Protein AF-A0A8D0BMS2-F1 (afdb_monomer)

Radius of gyration: 14.04 Å; Cα contacts (8 Å, |Δi|>4): 42; chains: 1; bounding box: 51×19×25 Å

InterPro domains:
  IPR002675 Large ribosomal subunit protein eL38 [PF01781] (2-42)
  IPR002675 Large ribosomal subunit protein eL38 [PTHR10965] (1-42)
  IPR038464 Large ribosomal subunit protein eL38 superfamily [G3DSA:3.30.720.90] (1-45)

Foldseek 3Di:
DDDDDPDVVVVVVLCPDPQWDDWDWDDDPPDIDIDTDGNDPDDDPDPDDPDDD

pLDDT: mean 79.81, std 20.38, range [34.94, 97.56]

Structure (mmCIF, N/CA/C/O backbone):
data_AF-A0A8D0BMS2-F1
#
_entry.id   AF-A0A8D0BMS2-F1
#
loop_
_atom_site.group_PDB
_atom_site.id
_atom_site.type_symbol
_a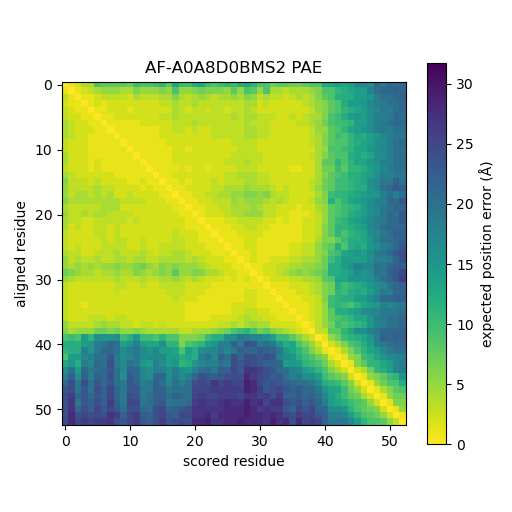tom_site.label_atom_id
_atom_site.label_alt_id
_atom_site.label_comp_id
_atom_site.label_asym_id
_atom_site.label_entity_id
_atom_site.label_seq_id
_atom_site.pdbx_PDB_ins_code
_atom_site.Cartn_x
_atom_site.Cartn_y
_atom_site.Cartn_z
_atom_site.occupancy
_atom_site.B_iso_or_equiv
_atom_site.auth_seq_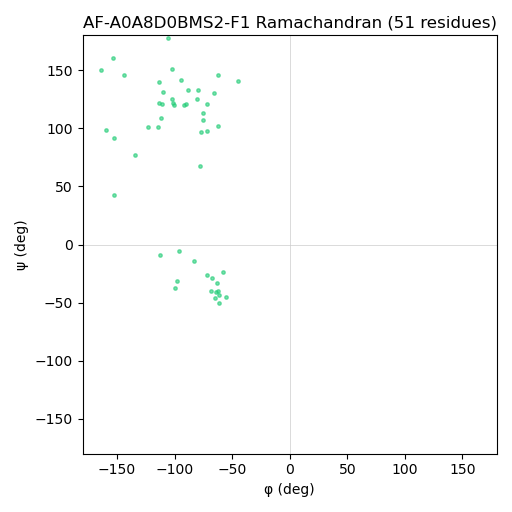id
_atom_site.auth_comp_id
_atom_site.auth_asym_id
_atom_site.auth_atom_id
_atom_site.pdbx_PDB_model_num
ATOM 1 N N . MET A 1 1 ? -0.637 -14.395 -6.401 1.00 69.88 1 MET A N 1
ATOM 2 C CA . MET A 1 1 ? -0.900 -14.747 -4.987 1.00 69.88 1 MET A CA 1
ATOM 3 C C . MET A 1 1 ? -1.023 -13.474 -4.162 1.00 69.88 1 MET A C 1
ATOM 5 O O . MET A 1 1 ? -0.132 -12.639 -4.265 1.00 69.88 1 MET A O 1
ATOM 9 N N . PRO A 1 2 ? -2.102 -13.269 -3.392 1.00 81.00 2 PRO A N 1
ATOM 10 C CA . PRO A 1 2 ? -2.215 -12.109 -2.511 1.00 81.00 2 PRO A CA 1
ATOM 11 C C . PRO A 1 2 ? -1.168 -12.186 -1.390 1.00 81.00 2 PRO A C 1
ATOM 13 O O . PRO A 1 2 ? -1.040 -13.220 -0.743 1.00 81.00 2 PRO A O 1
ATOM 16 N N . ARG A 1 3 ? -0.423 -11.098 -1.167 1.00 86.81 3 ARG A N 1
ATOM 17 C CA . ARG A 1 3 ? 0.510 -10.954 -0.041 1.00 86.81 3 ARG A CA 1
ATOM 18 C C . ARG A 1 3 ? 0.006 -9.862 0.891 1.00 86.81 3 ARG A C 1
ATOM 20 O O . ARG A 1 3 ? -0.512 -8.848 0.422 1.00 86.81 3 ARG A O 1
ATOM 27 N N . LYS A 1 4 ? 0.127 -10.095 2.196 1.00 90.31 4 LYS A N 1
ATOM 28 C CA . LYS A 1 4 ? -0.131 -9.086 3.221 1.00 90.31 4 LYS A CA 1
ATOM 29 C C . LYS A 1 4 ? 1.174 -8.334 3.466 1.00 90.31 4 LYS A C 1
ATOM 31 O O . LYS A 1 4 ? 2.216 -8.963 3.602 1.00 90.31 4 LYS A O 1
ATOM 36 N N . ILE A 1 5 ? 1.090 -7.012 3.489 1.00 90.06 5 ILE A N 1
ATOM 37 C CA . ILE A 1 5 ? 2.174 -6.137 3.920 1.00 90.06 5 ILE A CA 1
ATOM 38 C C . ILE A 1 5 ? 1.813 -5.686 5.332 1.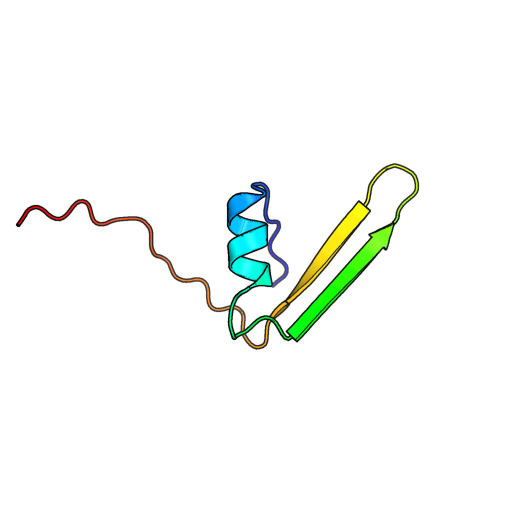00 90.06 5 ILE A C 1
ATOM 40 O O . ILE A 1 5 ? 0.693 -5.215 5.545 1.00 90.06 5 ILE A O 1
ATOM 44 N N . GLU A 1 6 ? 2.709 -5.906 6.288 1.00 92.38 6 GLU A N 1
ATOM 45 C CA . GLU A 1 6 ? 2.468 -5.584 7.701 1.00 92.38 6 GLU A CA 1
ATOM 46 C C . GLU A 1 6 ? 3.084 -4.241 8.091 1.00 92.38 6 GLU A C 1
ATOM 48 O O . GLU A 1 6 ? 2.497 -3.508 8.884 1.00 92.38 6 GLU A O 1
ATOM 53 N N . GLU A 1 7 ? 4.203 -3.871 7.464 1.00 93.69 7 GLU A N 1
ATOM 54 C CA . GLU A 1 7 ? 4.872 -2.597 7.701 1.00 93.69 7 GLU A CA 1
ATOM 55 C C . GLU A 1 7 ? 4.453 -1.510 6.708 1.00 93.69 7 GLU A C 1
ATOM 57 O O . GLU A 1 7 ? 4.323 -1.724 5.501 1.00 93.69 7 GLU A O 1
ATOM 62 N N . ILE A 1 8 ? 4.313 -0.279 7.204 1.00 92.88 8 ILE A N 1
ATOM 63 C CA . ILE A 1 8 ? 3.961 0.863 6.354 1.00 92.88 8 ILE A CA 1
ATOM 64 C C . ILE A 1 8 ? 5.076 1.233 5.366 1.00 92.88 8 ILE A C 1
ATOM 66 O O . ILE A 1 8 ? 4.788 1.711 4.271 1.00 92.88 8 ILE A O 1
ATOM 70 N N . LYS A 1 9 ? 6.343 0.973 5.716 1.00 93.19 9 LYS A N 1
ATOM 71 C CA . LYS A 1 9 ? 7.499 1.230 4.844 1.00 93.19 9 LYS A CA 1
ATOM 72 C C . LYS A 1 9 ? 7.405 0.408 3.560 1.00 93.19 9 LYS A C 1
ATOM 74 O O . LYS A 1 9 ? 7.441 0.965 2.465 1.00 93.19 9 LYS A O 1
ATOM 79 N N . ASP A 1 10 ? 7.165 -0.889 3.702 1.00 90.50 10 ASP A N 1
ATOM 80 C CA . ASP A 1 10 ? 6.975 -1.810 2.581 1.00 90.50 10 ASP A CA 1
ATOM 81 C C . ASP A 1 10 ? 5.745 -1.450 1.744 1.00 90.50 10 ASP A C 1
ATOM 83 O O . ASP A 1 10 ? 5.745 -1.603 0.519 1.00 90.50 10 ASP A O 1
ATOM 87 N N . PHE A 1 11 ? 4.695 -0.923 2.385 1.00 91.50 11 PHE A N 1
ATOM 88 C CA . PHE A 1 11 ? 3.516 -0.442 1.674 1.00 91.50 11 PHE A CA 1
ATOM 89 C C . PHE A 1 11 ? 3.855 0.758 0.785 1.00 91.50 11 PHE A C 1
ATOM 91 O O . PHE A 1 11 ? 3.477 0.762 -0.385 1.00 91.50 11 PHE A O 1
ATOM 98 N N . LEU A 1 12 ? 4.594 1.742 1.305 1.00 93.56 12 LEU A N 1
ATOM 99 C CA . LEU A 1 12 ? 5.017 2.921 0.546 1.00 93.56 12 LEU A CA 1
ATOM 100 C C . LEU A 1 12 ? 5.954 2.548 -0.611 1.00 93.56 12 LEU A C 1
ATOM 102 O O . LEU A 1 12 ? 5.773 3.040 -1.726 1.00 93.56 12 LEU A O 1
ATOM 106 N N . LEU A 1 13 ? 6.889 1.620 -0.387 1.00 92.81 13 LEU A N 1
ATOM 107 C CA . LEU A 1 13 ? 7.749 1.084 -1.448 1.00 92.81 13 LEU A CA 1
ATOM 108 C C . LEU A 1 13 ? 6.926 0.378 -2.533 1.00 92.81 13 LEU A C 1
ATOM 110 O O . LEU A 1 13 ? 7.129 0.593 -3.726 1.00 92.81 13 LEU A O 1
ATOM 114 N N . THR A 1 14 ? 5.937 -0.422 -2.132 1.00 88.50 14 THR A N 1
ATOM 115 C CA . THR A 1 14 ? 5.073 -1.139 -3.078 1.00 88.50 14 THR A CA 1
ATOM 116 C C . THR A 1 14 ? 4.161 -0.189 -3.853 1.00 88.50 14 THR A C 1
ATOM 118 O O . THR A 1 14 ? 3.953 -0.385 -5.046 1.00 88.50 14 THR A O 1
ATOM 121 N N . ALA A 1 15 ? 3.613 0.840 -3.203 1.00 90.69 15 ALA A N 1
ATOM 122 C CA . ALA A 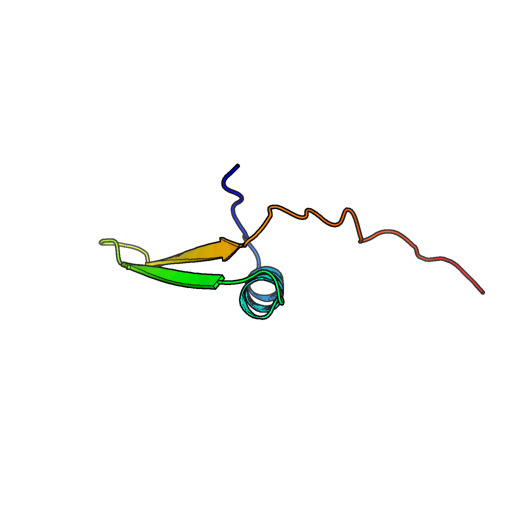1 15 ? 2.684 1.790 -3.813 1.00 90.69 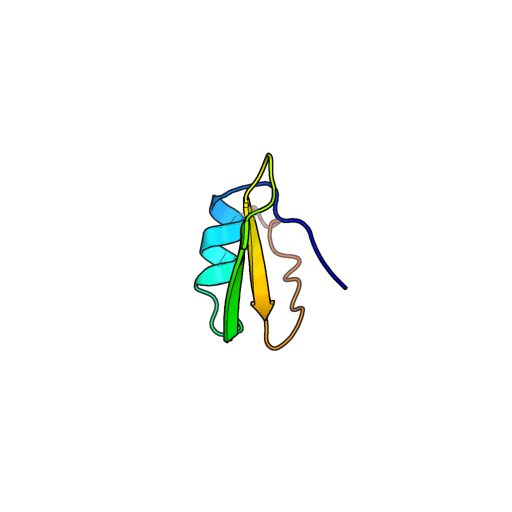15 ALA A CA 1
ATOM 123 C C . ALA A 1 15 ? 3.357 2.749 -4.808 1.00 90.69 15 ALA A C 1
ATOM 125 O O . ALA A 1 15 ? 2.695 3.223 -5.726 1.00 90.69 15 ALA A O 1
ATOM 126 N N . THR A 1 16 ? 4.653 3.018 -4.634 1.00 91.50 16 THR A N 1
ATOM 127 C CA . THR A 1 16 ? 5.446 3.899 -5.512 1.00 91.50 16 THR A CA 1
ATOM 128 C C . THR A 1 16 ? 6.230 3.144 -6.592 1.00 91.50 16 THR A C 1
ATOM 130 O O . THR A 1 16 ? 6.834 3.765 -7.465 1.00 91.50 16 THR A O 1
ATOM 133 N N . SER A 1 17 ? 6.213 1.807 -6.572 1.00 89.56 17 SER A N 1
ATOM 134 C CA . SER A 1 17 ? 6.880 0.975 -7.578 1.00 89.56 17 SER A CA 1
ATOM 135 C C . SER A 1 17 ? 6.312 1.197 -8.984 1.00 89.56 17 SER A C 1
ATOM 137 O O . SER A 1 17 ? 5.104 1.343 -9.163 1.00 89.56 17 SER A O 1
ATOM 139 N N . LYS A 1 18 ? 7.173 1.110 -10.010 1.00 90.31 18 LYS A N 1
ATOM 140 C CA . LYS A 1 18 ? 6.782 1.182 -11.435 1.00 90.31 18 LYS A CA 1
ATOM 141 C C . LYS A 1 18 ? 5.761 0.114 -11.834 1.00 90.31 18 LYS A C 1
ATOM 143 O O . LYS A 1 18 ? 5.032 0.283 -12.806 1.00 90.31 18 LYS A O 1
ATOM 148 N N . ASP A 1 19 ? 5.711 -0.988 -11.090 1.00 85.75 19 ASP A N 1
ATOM 149 C CA . ASP A 1 19 ? 4.755 -2.060 -11.331 1.00 85.75 19 ASP A CA 1
ATOM 150 C C . ASP A 1 19 ? 3.381 -1.793 -10.710 1.00 85.75 19 ASP A C 1
ATOM 152 O O . ASP A 1 19 ? 2.423 -2.490 -11.059 1.00 85.75 19 ASP A O 1
ATOM 156 N N . ALA A 1 20 ? 3.250 -0.815 -9.809 1.00 90.88 20 ALA A N 1
ATOM 157 C CA . ALA A 1 20 ? 1.980 -0.461 -9.193 1.00 90.88 20 ALA A CA 1
ATOM 158 C C . ALA A 1 20 ? 1.066 0.235 -10.212 1.00 90.88 20 ALA A C 1
ATOM 160 O O . ALA A 1 20 ? 1.390 1.275 -10.773 1.00 90.88 20 ALA A O 1
ATOM 161 N N . LYS A 1 21 ? -0.109 -0.354 -10.447 1.00 92.94 21 LYS A N 1
ATOM 162 C CA . LYS A 1 21 ? -1.103 0.139 -11.412 1.00 92.94 21 LYS A CA 1
ATOM 163 C C . LYS A 1 21 ? -2.234 0.923 -10.761 1.00 92.94 21 LYS A C 1
ATOM 165 O O . LYS A 1 21 ? -2.765 1.852 -11.352 1.00 92.94 21 LYS A O 1
ATOM 170 N N . SER A 1 22 ? -2.670 0.502 -9.576 1.00 92.94 22 SER A N 1
ATOM 171 C CA . SER A 1 22 ? -3.791 1.138 -8.876 1.00 92.94 22 SER A CA 1
ATOM 172 C C . SER A 1 22 ? -3.821 0.739 -7.408 1.00 92.94 22 SER A C 1
ATOM 174 O O . SER A 1 22 ? -3.501 -0.408 -7.080 1.00 92.94 22 SER A O 1
ATOM 176 N N . VAL A 1 23 ? -4.322 1.623 -6.548 1.00 92.75 23 VAL A N 1
ATOM 177 C CA . VAL A 1 23 ? -4.627 1.314 -5.149 1.00 92.75 23 VAL A CA 1
ATOM 178 C C . VAL A 1 23 ? -6.133 1.392 -4.942 1.00 92.75 23 VAL A C 1
ATOM 180 O O . VAL A 1 23 ? -6.751 2.425 -5.172 1.00 92.75 23 VAL A O 1
ATOM 183 N N . LYS A 1 24 ? -6.739 0.294 -4.485 1.00 94.69 24 LYS A N 1
ATOM 184 C CA . LYS A 1 24 ? -8.147 0.266 -4.083 1.00 94.69 24 LYS A CA 1
ATOM 185 C C . LYS A 1 24 ? -8.247 0.326 -2.567 1.00 94.69 24 LYS A C 1
ATOM 187 O O . LYS A 1 24 ? -7.750 -0.561 -1.875 1.00 94.69 24 LYS A O 1
ATOM 192 N N . ILE A 1 25 ? -8.938 1.338 -2.061 1.00 95.81 25 ILE A N 1
ATOM 193 C CA . ILE A 1 25 ? -9.216 1.493 -0.634 1.00 95.81 25 ILE A CA 1
ATOM 194 C C . ILE A 1 25 ? -10.554 0.816 -0.340 1.00 95.81 25 ILE A C 1
ATOM 196 O O . ILE A 1 25 ? -11.580 1.170 -0.916 1.00 95.81 25 ILE A O 1
ATOM 200 N N . LYS A 1 26 ? -10.551 -0.191 0.535 1.00 94.88 26 LYS A N 1
ATOM 201 C CA . LYS A 1 26 ? -11.768 -0.857 1.008 1.00 94.88 26 LYS A CA 1
ATOM 202 C C . LYS A 1 26 ? -11.977 -0.525 2.479 1.00 94.88 26 LYS A C 1
ATOM 204 O O . LYS A 1 26 ? -11.251 -1.045 3.320 1.00 94.88 26 LYS A O 1
ATOM 209 N N . LYS A 1 27 ? -12.984 0.289 2.783 1.00 97.50 27 LYS A N 1
ATOM 210 C CA . LYS A 1 27 ? -13.449 0.506 4.156 1.00 97.50 27 LYS A CA 1
ATOM 211 C C . LYS A 1 27 ? -14.357 -0.663 4.560 1.00 97.50 27 LYS A C 1
ATOM 213 O O . LYS A 1 27 ? -15.288 -0.993 3.831 1.00 97.50 27 LYS A O 1
ATOM 218 N N . ASN A 1 28 ? -14.042 -1.324 5.665 1.00 95.81 28 ASN A N 1
ATOM 219 C CA . ASN A 1 28 ? -14.928 -2.244 6.379 1.00 95.81 28 ASN A CA 1
ATOM 220 C C . ASN A 1 28 ? -15.406 -1.541 7.660 1.00 95.81 28 ASN A C 1
ATOM 222 O O . ASN A 1 28 ? -14.971 -0.426 7.939 1.00 95.81 28 ASN A O 1
ATOM 226 N N . LYS A 1 29 ? -16.273 -2.196 8.438 1.00 97.00 29 LYS A N 1
ATOM 227 C CA . LYS A 1 29 ? -16.826 -1.631 9.677 1.00 97.00 29 LYS A CA 1
ATOM 228 C C . LYS A 1 29 ? -15.734 -1.194 10.666 1.00 97.00 29 LYS A C 1
ATOM 230 O O . LYS A 1 29 ? -15.783 -0.072 11.148 1.00 97.00 29 LYS A O 1
ATOM 235 N N . ASP A 1 30 ? -14.720 -2.039 10.862 1.00 97.56 30 ASP A N 1
ATOM 236 C CA . ASP A 1 30 ? -13.707 -1.837 11.915 1.00 97.56 30 ASP A CA 1
ATOM 237 C C . ASP A 1 30 ? -12.304 -1.527 11.371 1.00 97.56 30 ASP A C 1
ATOM 239 O O . ASP A 1 30 ? -11.384 -1.226 12.125 1.00 97.56 30 ASP A O 1
ATOM 243 N N . ASN A 1 31 ? -12.091 -1.644 10.056 1.00 95.19 31 ASN A N 1
ATOM 244 C CA . ASN A 1 31 ? -10.781 -1.397 9.456 1.00 95.19 31 ASN A CA 1
ATOM 245 C C . ASN A 1 31 ? -10.853 -0.958 7.997 1.00 95.19 31 ASN A C 1
ATOM 247 O O . ASN A 1 31 ? -11.815 -1.219 7.276 1.00 95.19 31 ASN A O 1
ATOM 251 N N . VAL A 1 32 ? -9.769 -0.342 7.536 1.00 95.56 32 VAL A N 1
ATOM 252 C CA . VAL A 1 32 ? -9.564 0.021 6.136 1.00 95.56 32 VAL A CA 1
ATOM 253 C C . VAL A 1 32 ? -8.461 -0.857 5.557 1.00 95.56 32 VAL A C 1
ATOM 255 O O . VAL A 1 32 ? -7.400 -1.017 6.149 1.00 95.56 32 VAL A O 1
ATOM 258 N N . LYS A 1 33 ? -8.711 -1.451 4.389 1.00 93.94 33 LYS A N 1
ATOM 259 C CA . LYS A 1 33 ? -7.749 -2.284 3.662 1.00 93.94 33 LYS A CA 1
ATOM 260 C C . LYS A 1 33 ? -7.314 -1.574 2.389 1.00 93.94 33 LYS A C 1
ATOM 262 O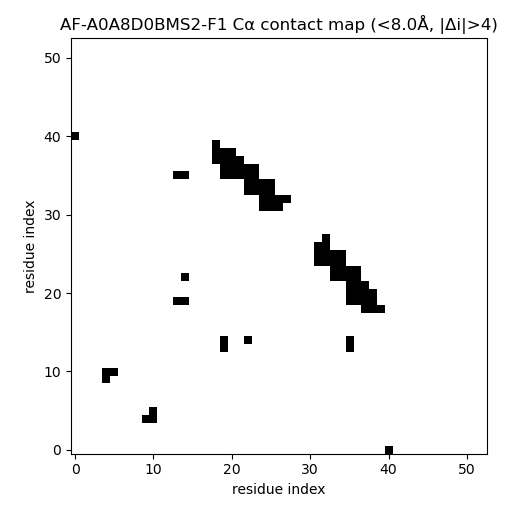 O . LYS A 1 33 ? -8.140 -1.322 1.510 1.00 93.94 33 LYS A O 1
ATOM 267 N N . PHE A 1 34 ? -6.018 -1.329 2.264 1.00 95.31 34 PHE A N 1
ATOM 268 C CA . PHE A 1 34 ? -5.400 -0.815 1.047 1.00 95.31 34 PHE A CA 1
ATOM 269 C C . PHE A 1 34 ? -4.973 -1.990 0.170 1.00 95.31 34 PHE A C 1
ATOM 271 O O . PHE A 1 34 ? -4.225 -2.865 0.599 1.00 95.31 34 PHE A O 1
ATOM 278 N N . LYS A 1 35 ? -5.496 -2.054 -1.054 1.00 93.19 35 LYS A N 1
ATOM 279 C CA . LYS A 1 35 ? -5.213 -3.130 -2.007 1.00 93.19 35 LYS A CA 1
ATOM 280 C C . LYS A 1 35 ? -4.465 -2.564 -3.202 1.00 93.19 35 LYS A C 1
ATOM 282 O O . LYS A 1 35 ? -5.086 -1.984 -4.090 1.00 93.19 35 LYS A O 1
ATOM 287 N N . VAL A 1 36 ? -3.152 -2.755 -3.229 1.00 92.50 36 VAL A N 1
ATOM 288 C CA . VAL A 1 36 ? -2.316 -2.385 -4.376 1.00 92.50 36 VAL A CA 1
ATOM 289 C C . VAL A 1 36 ? -2.431 -3.466 -5.453 1.00 92.50 36 VAL A C 1
ATOM 291 O O . VAL A 1 36 ? -2.369 -4.663 -5.163 1.00 92.50 36 VAL A O 1
ATOM 294 N N . ARG A 1 37 ? -2.641 -3.058 -6.705 1.00 91.25 37 ARG A N 1
ATOM 295 C CA . ARG A 1 37 ? -2.533 -3.931 -7.877 1.00 91.25 37 ARG A CA 1
ATOM 296 C C . ARG A 1 37 ? -1.196 -3.689 -8.546 1.00 91.25 37 ARG A C 1
ATOM 298 O O . ARG A 1 37 ? -0.955 -2.583 -9.012 1.00 91.25 37 ARG A O 1
ATOM 305 N N . CYS A 1 38 ? -0.387 -4.737 -8.633 1.00 88.88 38 CYS A N 1
ATOM 306 C CA . CYS A 1 38 ? 0.868 -4.720 -9.371 1.00 88.88 38 CYS A CA 1
ATOM 307 C C . CYS A 1 38 ? 0.710 -5.436 -10.721 1.00 88.88 38 CYS A C 1
ATOM 309 O O . CYS A 1 38 ? -0.121 -6.338 -10.858 1.00 88.88 38 CYS A O 1
ATOM 311 N N . SER A 1 39 ? 1.496 -5.024 -11.714 1.00 82.31 39 SER A N 1
ATOM 312 C CA . SER A 1 39 ? 1.562 -5.601 -13.061 1.00 82.31 39 SER A CA 1
ATOM 313 C C . SER A 1 39 ? 2.020 -7.068 -13.032 1.00 82.31 39 SER A C 1
ATOM 315 O O . SER A 1 39 ? 1.458 -7.906 -13.736 1.00 82.31 39 SER A O 1
ATOM 317 N N . ARG A 1 40 ? 3.000 -7.371 -12.172 1.00 71.38 40 ARG A N 1
ATOM 318 C CA . ARG A 1 40 ? 3.593 -8.681 -11.902 1.00 71.38 40 ARG A CA 1
ATOM 319 C C . ARG A 1 40 ? 3.941 -8.775 -10.416 1.00 71.38 40 ARG A C 1
ATOM 321 O O . ARG A 1 40 ? 4.316 -7.788 -9.790 1.00 71.38 40 ARG A O 1
ATOM 328 N N . TYR A 1 41 ? 3.807 -9.971 -9.846 1.00 59.78 41 TYR A N 1
ATOM 329 C CA . TYR A 1 41 ? 4.258 -10.272 -8.484 1.00 59.78 41 TYR A CA 1
ATOM 330 C C . TYR A 1 41 ? 5.779 -10.486 -8.482 1.00 59.78 41 TYR A C 1
ATOM 332 O O . TYR A 1 41 ? 6.234 -11.612 -8.307 1.00 59.78 41 TYR A O 1
ATOM 340 N N . LEU A 1 42 ? 6.574 -9.444 -8.731 1.00 48.78 42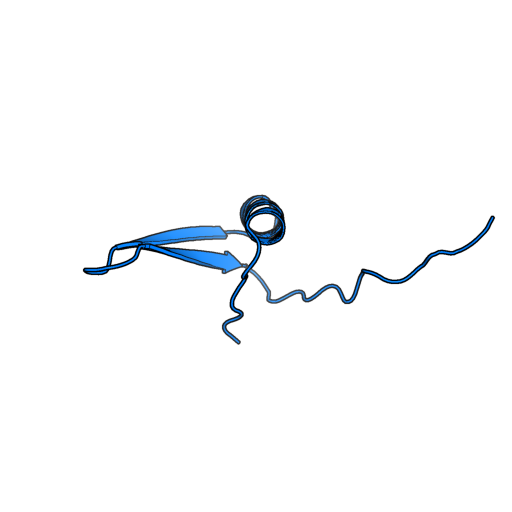 LEU A N 1
ATOM 341 C CA . LEU A 1 42 ? 8.024 -9.538 -8.564 1.00 48.78 42 LEU A CA 1
ATOM 342 C C . LEU A 1 42 ? 8.334 -9.447 -7.068 1.00 48.78 42 LEU A C 1
ATOM 344 O O . LEU A 1 42 ? 8.352 -8.374 -6.472 1.00 48.78 42 LEU A O 1
ATOM 348 N N . LEU A 1 43 ? 8.498 -10.615 -6.443 1.00 49.09 43 LEU A N 1
ATOM 349 C CA . LEU A 1 43 ? 9.176 -10.715 -5.161 1.00 49.09 43 LEU A CA 1
ATOM 350 C C . LEU A 1 43 ? 10.662 -10.555 -5.462 1.00 49.09 43 LEU A C 1
ATOM 352 O O . LEU A 1 43 ? 11.252 -11.464 -6.035 1.00 49.09 43 LEU A O 1
ATOM 356 N N . TYR A 1 44 ? 11.266 -9.422 -5.124 1.00 44.62 44 TYR A N 1
ATOM 357 C CA . TYR A 1 44 ? 12.719 -9.382 -5.018 1.00 44.62 44 TYR A CA 1
ATOM 358 C C . TYR A 1 44 ? 13.089 -10.090 -3.705 1.00 44.62 44 TYR A C 1
ATOM 360 O O . TYR A 1 44 ? 12.744 -9.573 -2.640 1.00 44.62 44 TYR A O 1
ATOM 368 N N . PRO A 1 45 ? 13.752 -11.263 -3.710 1.00 46.56 45 PRO A N 1
ATOM 369 C CA . PRO A 1 45 ? 14.477 -11.708 -2.531 1.00 46.56 45 PRO A CA 1
ATOM 370 C C . PRO A 1 45 ? 15.709 -10.805 -2.436 1.00 46.56 45 PRO A C 1
ATOM 372 O O . PRO A 1 45 ? 16.674 -10.974 -3.175 1.00 46.56 45 PRO A O 1
ATOM 375 N N . GLY A 1 46 ? 15.633 -9.763 -1.612 1.00 41.53 46 GLY A N 1
ATOM 376 C CA . GLY A 1 46 ? 16.601 -8.674 -1.682 1.00 41.53 46 GLY A CA 1
ATOM 377 C C . GLY A 1 46 ? 16.827 -7.934 -0.378 1.00 41.53 46 GLY A C 1
ATOM 378 O O . GLY A 1 46 ? 16.940 -6.720 -0.404 1.00 41.53 46 GLY A O 1
ATOM 379 N N . HIS A 1 47 ? 16.928 -8.635 0.749 1.00 52.0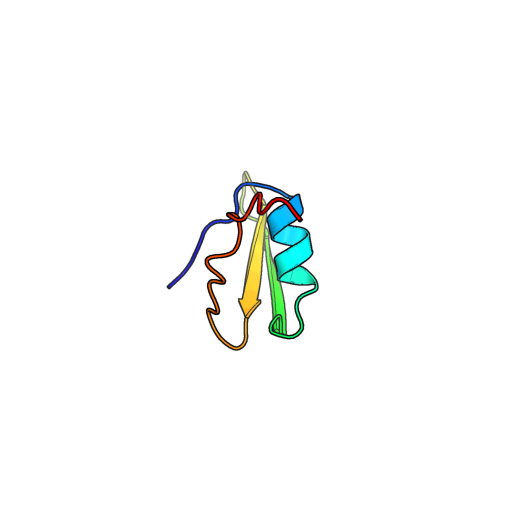6 47 HIS A N 1
ATOM 380 C CA . HIS A 1 47 ? 17.720 -8.127 1.871 1.00 52.06 47 HIS A CA 1
ATOM 381 C C . HIS A 1 47 ? 18.596 -9.246 2.439 1.00 52.06 47 HIS A C 1
ATOM 383 O O . HIS A 1 47 ? 18.304 -9.805 3.488 1.00 52.06 47 HIS A O 1
ATOM 389 N N . HIS A 1 48 ? 19.696 -9.560 1.744 1.00 46.00 48 HIS A N 1
ATOM 390 C CA . HIS A 1 48 ? 20.942 -9.931 2.418 1.00 46.00 48 HIS A CA 1
ATOM 391 C C . HIS A 1 48 ? 22.162 -9.758 1.499 1.00 46.00 48 HIS A C 1
ATOM 393 O O . HIS A 1 48 ? 22.489 -10.623 0.692 1.00 46.00 48 HIS A O 1
ATOM 399 N N . ARG A 1 49 ? 22.868 -8.636 1.650 1.00 34.94 49 ARG A N 1
ATOM 400 C CA . ARG A 1 49 ? 24.333 -8.612 1.560 1.00 34.94 49 ARG A CA 1
ATOM 401 C C . ARG A 1 49 ? 24.844 -7.449 2.408 1.00 34.94 49 ARG A C 1
ATOM 403 O O . ARG A 1 49 ? 24.984 -6.330 1.933 1.00 34.94 49 ARG A O 1
ATOM 410 N N . GLN A 1 50 ? 25.141 -7.736 3.678 1.00 45.69 50 GLN A N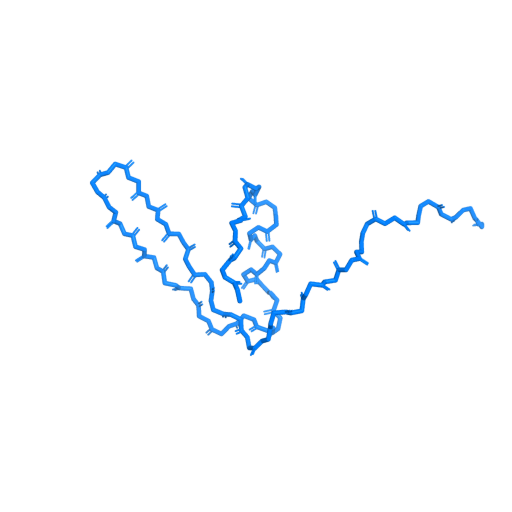 1
ATOM 411 C CA . GLN A 1 50 ? 26.389 -7.209 4.222 1.00 45.69 50 GLN A CA 1
ATOM 412 C C . GLN A 1 50 ? 27.492 -7.851 3.376 1.00 45.69 50 GLN A C 1
ATOM 414 O O . GLN A 1 50 ? 27.760 -9.043 3.491 1.00 45.69 50 GLN A O 1
ATOM 419 N N . GLY A 1 51 ? 28.041 -7.090 2.440 1.00 43.69 51 GLY A N 1
ATOM 420 C CA . GLY A 1 51 ? 29.219 -7.467 1.678 1.00 43.69 51 GLY A CA 1
ATOM 421 C C . GLY A 1 51 ? 30.245 -6.376 1.886 1.00 43.69 51 GLY A C 1
ATOM 422 O O . GLY A 1 51 ? 30.104 -5.306 1.308 1.00 43.69 51 GLY A O 1
ATOM 423 N N . LYS A 1 52 ? 31.212 -6.658 2.764 1.00 40.56 52 LYS A N 1
ATOM 424 C CA . LYS A 1 52 ? 32.468 -5.920 2.906 1.00 40.56 52 LYS A CA 1
ATOM 425 C C . LYS A 1 52 ? 33.087 -5.641 1.530 1.00 40.56 52 LYS A C 1
ATOM 427 O O . LYS A 1 52 ? 33.110 -6.538 0.687 1.00 40.56 52 LYS A O 1
ATOM 432 N N . GLY A 1 53 ? 33.642 -4.446 1.388 1.00 39.31 53 GLY A N 1
ATOM 433 C CA . GLY A 1 53 ? 34.528 -3.998 0.319 1.00 39.31 53 GLY A CA 1
ATOM 434 C C . GLY A 1 53 ? 35.025 -2.618 0.683 1.00 39.31 53 GLY A C 1
ATOM 435 O O . GLY A 1 53 ? 34.186 -1.698 0.606 1.00 39.31 53 GLY A O 1
#

Sequence (53 aa):
MPRKIEEIKDFLLTATSKDAKSVKIKKNKDNVKFKVRCSRYLLYPGHHRQGKG

Secondary structure (DSSP, 8-state):
------SHHHHHHHHHSTTEEEEEEEE-SS-EEEEEEESS-------------

Organism: Salvator merianae (NCBI:txid96440)

Mean predicted aligned error: 8.75 Å

Solvent-accessible surface area (backbone atoms only — not comparable to full-atom values): 3771 Å² total; per-residue (Å²): 134,94,79,89,75,87,50,70,67,62,44,53,54,51,67,69,34,93,48,41,75,49,73,47,79,43,79,54,97,91,51,73,48,79,44,75,41,54,79,61,92,79,77,75,92,75,90,84,74,95,68,90,128